Protein AF-A0A961XFW8-F1 (afdb_monomer_lite)

Structure (mmCIF, N/CA/C/O backbone):
data_AF-A0A961XFW8-F1
#
_entry.id   AF-A0A961XFW8-F1
#
loop_
_atom_site.group_PDB
_atom_site.id
_atom_site.type_symbol
_atom_site.label_atom_id
_atom_site.label_alt_id
_atom_site.label_comp_id
_atom_site.label_asym_id
_atom_site.label_entity_id
_atom_site.label_seq_id
_atom_site.pdbx_PDB_ins_code
_atom_site.Cartn_x
_atom_site.Cartn_y
_atom_site.Cartn_z
_atom_site.occupancy
_atom_site.B_iso_or_equiv
_atom_site.auth_seq_id
_atom_site.auth_comp_id
_atom_site.auth_asym_id
_atom_site.auth_atom_id
_atom_site.pdbx_PDB_model_num
ATOM 1 N N . MET A 1 1 ? 24.424 9.211 -23.750 1.00 78.44 1 MET A N 1
ATOM 2 C CA . MET A 1 1 ? 23.932 8.173 -22.825 1.00 78.44 1 MET A CA 1
ATOM 3 C C . MET A 1 1 ? 22.447 8.397 -22.682 1.00 78.44 1 MET A C 1
ATOM 5 O O . MET A 1 1 ? 22.062 9.542 -22.476 1.00 78.44 1 MET A O 1
ATOM 9 N N . ASP A 1 2 ? 21.644 7.360 -22.883 1.00 94.44 2 ASP A N 1
ATOM 10 C CA . ASP A 1 2 ? 20.195 7.448 -22.722 1.00 94.44 2 ASP A CA 1
ATOM 11 C C . ASP A 1 2 ? 19.840 7.076 -21.280 1.00 94.44 2 ASP A C 1
ATOM 13 O O . ASP A 1 2 ? 19.872 5.908 -20.892 1.00 94.44 2 ASP A O 1
ATOM 17 N N . PHE A 1 3 ? 19.611 8.094 -20.455 1.00 97.12 3 PHE A N 1
ATOM 18 C CA . PHE A 1 3 ? 19.275 7.902 -19.048 1.00 97.12 3 PHE A CA 1
ATOM 19 C C . PHE A 1 3 ? 17.819 7.472 -18.859 1.00 97.12 3 PHE A C 1
ATOM 21 O O . PHE A 1 3 ? 17.525 6.759 -17.904 1.00 97.12 3 PHE A O 1
ATOM 28 N N . GLU A 1 4 ? 16.918 7.863 -19.762 1.00 97.81 4 GLU A N 1
ATOM 29 C CA . GLU A 1 4 ? 15.506 7.487 -19.681 1.00 97.81 4 GLU A CA 1
ATOM 30 C C . GLU A 1 4 ? 15.344 5.982 -19.892 1.00 97.81 4 GLU A C 1
ATOM 32 O O . GLU A 1 4 ? 14.698 5.315 -19.080 1.00 97.81 4 GLU A O 1
ATOM 37 N N . ALA A 1 5 ? 16.011 5.431 -20.912 1.00 97.88 5 ALA A N 1
ATOM 38 C CA . ALA A 1 5 ? 16.039 3.991 -21.153 1.00 97.88 5 ALA A CA 1
ATOM 39 C C . ALA A 1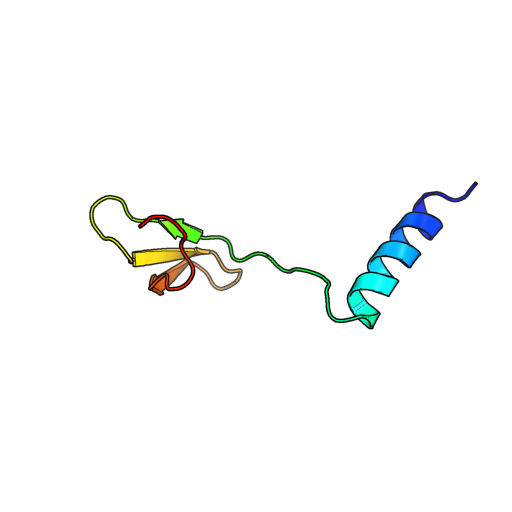 5 ? 16.610 3.221 -19.950 1.00 97.88 5 ALA A C 1
ATOM 41 O O . ALA A 1 5 ? 16.011 2.249 -19.497 1.00 97.88 5 ALA A O 1
ATOM 42 N N . PHE A 1 6 ? 17.713 3.706 -19.368 1.00 98.00 6 PHE A N 1
ATOM 43 C CA . PHE A 1 6 ? 18.329 3.084 -18.193 1.00 98.00 6 PHE A CA 1
ATOM 44 C C . PHE A 1 6 ? 17.369 2.992 -16.994 1.00 98.00 6 PHE A C 1
ATOM 46 O O . PHE A 1 6 ? 17.266 1.943 -16.357 1.00 98.00 6 PHE A O 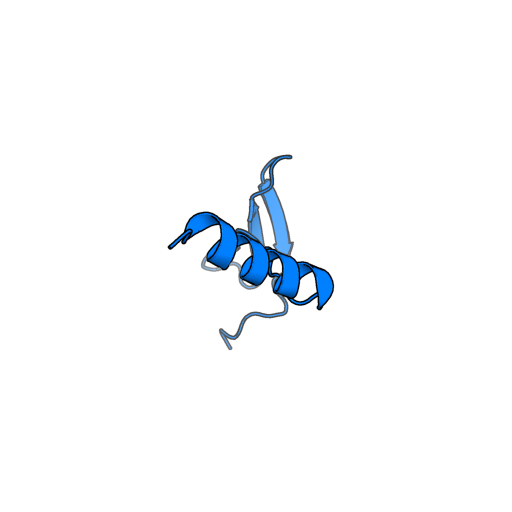1
ATOM 53 N N . PHE A 1 7 ? 16.649 4.074 -16.678 1.00 98.31 7 PHE A N 1
ATOM 54 C CA . PHE A 1 7 ? 15.699 4.063 -15.563 1.00 98.31 7 PHE A CA 1
ATOM 55 C C . PHE A 1 7 ? 14.461 3.218 -15.859 1.00 98.31 7 PHE A C 1
ATOM 57 O O . PHE A 1 7 ? 13.962 2.544 -14.956 1.00 98.31 7 PHE A O 1
ATOM 64 N N . LYS A 1 8 ? 13.986 3.213 -17.108 1.00 98.12 8 LYS A N 1
ATOM 65 C CA . LYS A 1 8 ? 12.875 2.357 -17.527 1.00 98.12 8 LYS A CA 1
ATOM 66 C C . LYS A 1 8 ? 13.216 0.879 -17.346 1.00 98.12 8 LYS A C 1
ATOM 68 O O . LYS A 1 8 ? 12.433 0.167 -16.727 1.00 98.12 8 LYS A O 1
ATOM 73 N N . ASP A 1 9 ? 14.390 0.443 -17.793 1.00 98.25 9 ASP A N 1
ATOM 74 C CA . ASP A 1 9 ? 14.820 -0.954 -17.662 1.00 98.25 9 ASP A CA 1
ATOM 75 C C . ASP A 1 9 ? 14.939 -1.380 -16.189 1.00 98.25 9 ASP A C 1
ATOM 77 O O . ASP A 1 9 ? 14.543 -2.485 -15.815 1.00 98.25 9 ASP A O 1
ATOM 81 N N . ALA A 1 10 ? 15.422 -0.482 -15.322 1.00 98.12 10 ALA A N 1
ATOM 82 C CA . ALA A 1 10 ? 15.489 -0.733 -13.884 1.00 98.12 10 ALA A CA 1
ATOM 83 C C . ALA A 1 10 ? 14.094 -0.891 -13.249 1.00 98.12 10 ALA A C 1
ATOM 85 O O . ALA A 1 10 ? 13.899 -1.758 -12.394 1.00 98.12 10 ALA A O 1
ATOM 86 N N . ILE A 1 11 ? 13.119 -0.076 -13.667 1.00 98.25 11 ILE A N 1
ATOM 87 C CA . ILE A 1 11 ? 11.725 -0.203 -13.224 1.00 98.25 11 ILE A CA 1
ATOM 88 C C . ILE A 1 11 ? 11.123 -1.505 -13.760 1.00 98.25 11 ILE A C 1
ATOM 90 O O . ILE A 1 11 ? 10.572 -2.275 -12.975 1.00 98.25 11 ILE A O 1
ATOM 94 N N . ASP A 1 12 ? 11.283 -1.800 -15.050 1.00 98.44 12 ASP A N 1
ATOM 95 C CA . ASP A 1 12 ? 10.770 -3.021 -15.678 1.00 98.44 12 ASP A CA 1
ATOM 96 C C . ASP A 1 12 ? 11.306 -4.279 -14.966 1.00 98.44 12 ASP A C 1
ATOM 98 O O . ASP A 1 12 ? 10.548 -5.221 -14.724 1.00 98.44 12 ASP A O 1
ATOM 102 N N . GLY A 1 13 ? 12.569 -4.267 -14.521 1.00 98.62 13 GLY A N 1
ATOM 103 C CA . GLY A 1 13 ? 13.144 -5.318 -13.677 1.00 98.62 13 GLY A CA 1
ATOM 104 C C . GLY A 1 13 ? 12.390 -5.527 -12.356 1.00 98.62 13 GLY A C 1
ATOM 105 O O . GLY A 1 13 ? 12.051 -6.657 -12.010 1.00 98.62 13 GLY A O 1
ATOM 106 N N . LEU A 1 14 ? 12.028 -4.453 -11.641 1.00 98.56 14 LEU A N 1
ATOM 107 C CA . LEU A 1 14 ? 11.237 -4.553 -10.402 1.00 98.56 14 LEU A CA 1
ATOM 108 C C . LEU A 1 14 ? 9.846 -5.153 -10.640 1.00 98.56 14 LEU A C 1
ATOM 110 O O . LEU A 1 14 ? 9.338 -5.886 -9.784 1.00 98.56 14 LEU A O 1
ATOM 114 N N . HIS A 1 15 ? 9.225 -4.829 -11.777 1.00 98.31 15 HIS A N 1
ATOM 115 C CA . HIS A 1 15 ? 7.938 -5.397 -12.173 1.00 98.31 15 HIS A CA 1
ATOM 116 C C . HIS A 1 15 ? 8.067 -6.894 -12.493 1.00 98.31 15 HIS A C 1
ATOM 118 O O . HIS A 1 15 ? 7.257 -7.683 -12.010 1.00 98.31 15 HIS A O 1
ATOM 124 N N . GLN A 1 16 ? 9.099 -7.296 -13.244 1.00 98.44 16 GLN A N 1
ATOM 125 C CA . GLN A 1 16 ? 9.368 -8.701 -13.585 1.00 98.44 16 GLN A CA 1
ATOM 126 C C . GLN A 1 16 ? 9.674 -9.556 -12.349 1.00 98.44 16 GLN A C 1
ATOM 128 O O . GLN A 1 16 ? 9.210 -10.688 -12.245 1.00 98.44 16 GLN A O 1
ATOM 133 N N . GLU A 1 17 ? 10.407 -9.001 -11.385 1.00 98.50 17 GLU A N 1
ATOM 134 C CA . GLU A 1 17 ? 10.717 -9.649 -10.106 1.00 98.50 17 GLU A CA 1
ATOM 135 C C . GLU A 1 17 ? 9.517 -9.697 -9.139 1.00 98.50 17 GLU A C 1
ATOM 137 O O . GLU A 1 17 ? 9.612 -10.300 -8.071 1.00 98.50 17 GLU A O 1
ATOM 142 N N . GLY A 1 18 ? 8.398 -9.038 -9.463 1.00 98.00 18 GLY A N 1
ATOM 143 C CA . GLY A 1 18 ? 7.212 -8.988 -8.603 1.00 98.00 18 GLY A CA 1
ATOM 144 C C . GLY A 1 18 ? 7.413 -8.203 -7.302 1.00 98.00 18 GLY A C 1
ATOM 145 O O . GLY A 1 18 ? 6.657 -8.382 -6.348 1.00 98.00 18 GLY A O 1
ATOM 146 N N . ARG A 1 19 ? 8.433 -7.338 -7.240 1.00 98.19 19 ARG A N 1
ATOM 147 C CA . ARG A 1 19 ? 8.794 -6.569 -6.035 1.00 98.19 19 ARG A CA 1
ATOM 148 C C . ARG A 1 19 ? 8.651 -5.058 -6.191 1.00 98.19 19 ARG A C 1
ATOM 150 O O . ARG A 1 19 ? 9.049 -4.301 -5.300 1.00 98.19 19 ARG A O 1
ATOM 157 N N . TYR A 1 20 ? 8.077 -4.619 -7.306 1.00 98.44 20 TYR A N 1
ATOM 158 C CA . TYR A 1 20 ? 7.585 -3.258 -7.456 1.00 98.44 20 TYR A CA 1
ATOM 159 C C . TYR A 1 20 ? 6.508 -2.956 -6.401 1.00 98.44 20 TYR A C 1
ATOM 161 O O . TYR A 1 20 ? 5.677 -3.807 -6.083 1.00 98.44 20 TYR A O 1
ATOM 169 N N . ARG A 1 21 ? 6.532 -1.750 -5.826 1.00 98.19 21 ARG A N 1
ATOM 170 C CA . ARG A 1 21 ? 5.673 -1.378 -4.693 1.00 98.19 21 ARG A CA 1
ATOM 171 C C . ARG A 1 21 ? 4.604 -0.386 -5.123 1.00 98.19 21 ARG A C 1
ATOM 173 O O . ARG A 1 21 ? 4.918 0.649 -5.695 1.00 98.19 21 ARG A O 1
ATOM 180 N N . VAL A 1 22 ? 3.363 -0.675 -4.741 1.00 97.31 22 VAL A N 1
ATOM 181 C CA . VAL A 1 22 ? 2.246 0.272 -4.785 1.00 97.31 22 VAL A CA 1
ATOM 182 C C . VAL A 1 22 ? 1.877 0.608 -3.346 1.00 97.31 22 VAL A C 1
ATOM 184 O O . VAL A 1 22 ? 1.571 -0.286 -2.557 1.00 97.31 22 VAL A O 1
ATOM 187 N N . PHE A 1 23 ? 1.957 1.885 -2.983 1.00 97.31 23 PHE A N 1
ATOM 188 C CA . PHE A 1 23 ? 1.689 2.322 -1.617 1.00 97.31 23 PHE A CA 1
ATOM 189 C C . PHE A 1 23 ? 0.192 2.532 -1.381 1.00 97.31 23 PHE A C 1
ATOM 191 O O . PHE A 1 23 ? -0.527 3.012 -2.254 1.00 97.31 23 PHE A O 1
ATOM 198 N N . ALA A 1 24 ? -0.271 2.171 -0.184 1.00 97.38 24 ALA A N 1
ATOM 199 C CA . ALA A 1 24 ? -1.611 2.506 0.274 1.00 97.38 24 ALA A CA 1
ATOM 200 C C . ALA A 1 24 ? -1.590 3.896 0.919 1.00 97.38 24 ALA A C 1
ATOM 202 O O . ALA A 1 24 ? -0.841 4.116 1.870 1.00 97.38 24 ALA A O 1
ATOM 203 N N . ASP A 1 25 ? -2.421 4.803 0.416 1.00 98.12 25 ASP A N 1
ATOM 204 C CA . ASP A 1 25 ? -2.623 6.124 1.009 1.00 98.12 25 ASP A CA 1
ATOM 205 C C . ASP A 1 25 ? -3.591 6.017 2.199 1.00 98.12 25 ASP A C 1
ATOM 207 O O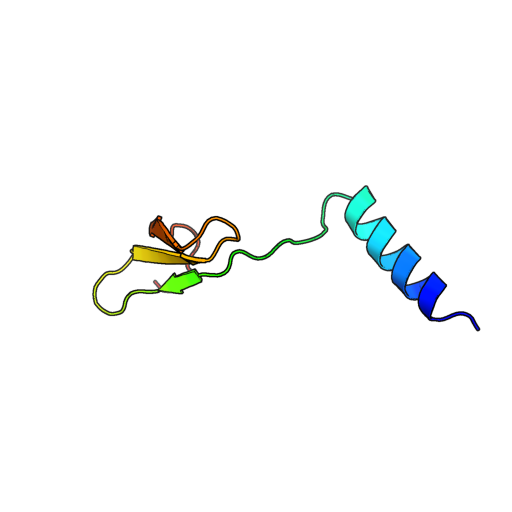 . ASP A 1 25 ? -4.726 5.553 2.040 1.00 98.12 25 ASP A O 1
ATOM 211 N N . LEU A 1 26 ? -3.113 6.355 3.401 1.00 98.00 26 LEU A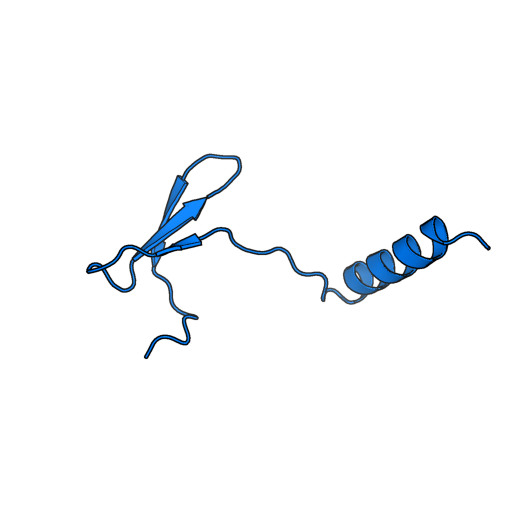 N 1
ATOM 212 C CA . LEU A 1 26 ? -3.792 6.109 4.675 1.00 98.00 26 LEU A CA 1
ATOM 213 C C . LEU A 1 26 ? -3.718 7.328 5.605 1.00 98.00 26 LEU A C 1
ATOM 215 O O . LEU A 1 26 ? -2.634 7.769 5.984 1.00 98.00 26 LEU A O 1
ATOM 219 N N . GLU A 1 27 ? -4.874 7.771 6.092 1.00 98.12 27 GLU A N 1
ATOM 220 C CA . GLU A 1 27 ? -5.022 8.768 7.154 1.00 98.12 27 GLU A CA 1
ATOM 221 C C . GLU A 1 27 ? -5.443 8.076 8.462 1.00 98.12 27 GLU A C 1
ATOM 223 O O . GLU A 1 27 ? -6.555 7.556 8.580 1.00 98.12 27 GLU A O 1
ATOM 228 N N . ARG A 1 28 ? -4.565 8.040 9.473 1.00 97.69 28 ARG A N 1
ATOM 229 C CA . ARG A 1 28 ? -4.890 7.462 10.793 1.00 97.69 28 ARG A CA 1
ATOM 230 C C . ARG A 1 28 ? -5.798 8.400 11.590 1.00 97.69 28 ARG A C 1
ATOM 232 O O . ARG A 1 28 ? -5.544 9.599 11.651 1.00 97.69 28 ARG A O 1
ATOM 239 N N . ARG A 1 29 ? -6.793 7.848 12.292 1.00 96.25 29 ARG A N 1
ATOM 240 C CA . ARG A 1 29 ? -7.695 8.632 13.152 1.00 96.25 29 ARG A CA 1
ATOM 241 C C . ARG A 1 29 ? -7.177 8.698 14.590 1.00 96.25 29 ARG A C 1
ATOM 243 O O . ARG A 1 29 ? -7.244 7.715 15.331 1.00 96.25 29 ARG A O 1
ATOM 250 N N . ALA A 1 30 ? -6.681 9.867 15.000 1.00 96.31 30 ALA A N 1
ATOM 251 C CA . ALA A 1 30 ? -6.244 10.109 16.376 1.00 96.31 30 ALA A CA 1
ATOM 252 C C . ALA A 1 30 ? -7.382 9.835 17.380 1.00 96.31 30 ALA A C 1
ATOM 254 O O . ALA A 1 30 ? -8.528 10.222 17.157 1.00 96.31 30 ALA A O 1
ATOM 255 N N . GLY A 1 31 ? -7.072 9.128 18.472 1.00 96.75 31 GLY A N 1
ATOM 256 C CA . GLY A 1 31 ? -8.063 8.705 19.471 1.00 96.75 31 GLY A CA 1
ATOM 257 C C . GLY A 1 31 ? -8.966 7.540 19.042 1.00 96.75 31 GLY A C 1
ATOM 258 O O . GLY A 1 31 ? -9.795 7.105 19.834 1.00 96.75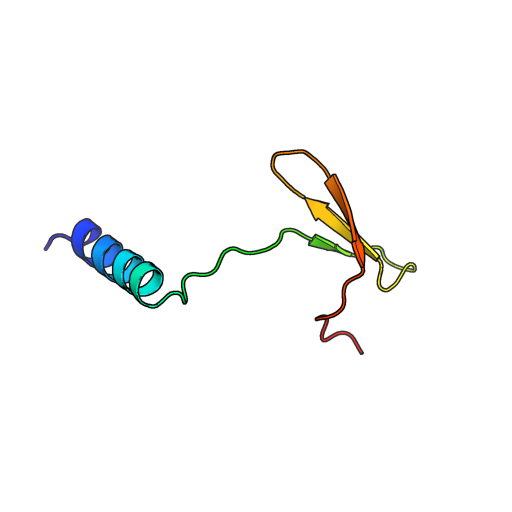 31 GLY A O 1
ATOM 259 N N . GLN A 1 32 ? -8.808 7.010 17.823 1.00 96.69 32 GLN A N 1
ATOM 260 C CA . GLN A 1 32 ? -9.597 5.886 17.300 1.00 96.69 32 GLN A CA 1
ATOM 261 C C . GLN A 1 32 ? -8.709 4.755 16.768 1.00 96.69 32 GLN A C 1
ATOM 263 O O . GLN A 1 32 ? -9.048 4.105 15.779 1.00 96.69 32 GLN A O 1
ATOM 268 N N . PHE A 1 33 ? -7.556 4.508 17.392 1.00 94.75 33 PHE A N 1
ATOM 269 C CA . PHE A 1 33 ? -6.708 3.378 17.012 1.00 94.75 33 PHE A CA 1
ATOM 270 C C . PHE A 1 33 ? -7.502 2.053 17.086 1.00 94.75 33 PHE A C 1
ATOM 272 O O . PHE A 1 33 ? -8.220 1.854 18.068 1.00 94.75 33 PHE A O 1
ATOM 279 N N . PRO A 1 34 ? -7.406 1.146 16.086 1.00 96.31 34 PRO A N 1
ATOM 280 C CA . PRO A 1 34 ? -6.527 1.160 14.904 1.00 96.31 34 PRO A CA 1
ATOM 281 C C . PRO A 1 34 ? -7.208 1.600 13.585 1.00 96.31 34 PRO A C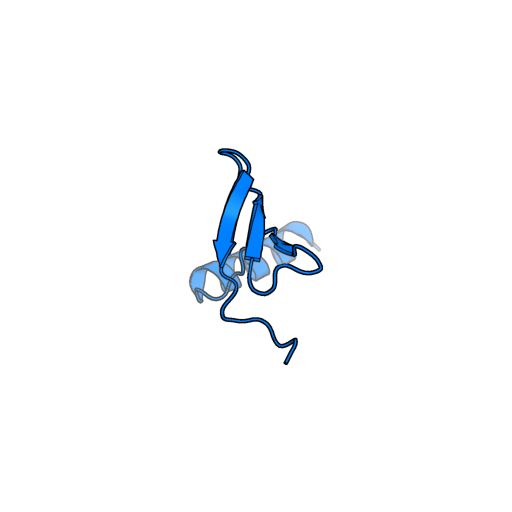 1
ATOM 283 O O . PRO A 1 34 ? -6.887 1.091 12.509 1.00 96.31 34 PRO A O 1
ATOM 286 N N . ARG A 1 35 ? -8.184 2.514 13.627 1.00 98.12 35 ARG A N 1
ATOM 287 C CA . ARG A 1 35 ? -8.949 2.955 12.445 1.00 98.12 35 ARG A CA 1
ATOM 288 C C . ARG A 1 35 ? -8.188 3.974 11.594 1.00 98.12 35 ARG A C 1
ATOM 290 O O . ARG A 1 35 ? -7.545 4.890 12.110 1.00 98.12 35 ARG A O 1
ATOM 297 N N . ALA A 1 36 ? -8.324 3.839 10.278 1.00 98.38 36 ALA A N 1
ATOM 298 C CA . ALA A 1 36 ? -7.799 4.778 9.292 1.00 98.38 36 ALA A CA 1
ATOM 299 C C . ALA A 1 36 ? -8.768 4.951 8.113 1.00 98.38 36 ALA A C 1
ATOM 301 O O . ALA A 1 36 ? -9.603 4.080 7.859 1.00 98.38 36 ALA A O 1
ATOM 302 N N . ILE A 1 37 ? -8.638 6.060 7.388 1.00 98.38 37 ILE A N 1
ATOM 303 C CA . ILE A 1 37 ? -9.252 6.264 6.074 1.00 98.38 37 ILE A CA 1
ATOM 304 C C . ILE A 1 37 ? -8.219 5.881 5.020 1.00 98.38 37 ILE A C 1
ATOM 306 O O . ILE A 1 37 ? -7.096 6.370 5.050 1.00 98.38 37 ILE A O 1
ATOM 310 N N . ARG A 1 38 ? -8.592 5.016 4.081 1.00 98.38 38 ARG A N 1
ATOM 311 C CA . ARG A 1 38 ? -7.818 4.727 2.876 1.00 98.38 38 ARG A CA 1
ATOM 312 C C . ARG A 1 38 ? -8.322 5.589 1.729 1.00 98.38 38 ARG A C 1
ATOM 314 O O . ARG A 1 38 ? -9.496 5.484 1.372 1.00 98.38 38 ARG A O 1
ATOM 321 N N . HIS A 1 39 ? -7.446 6.380 1.122 1.00 98.12 39 HIS A N 1
ATOM 322 C CA . HIS A 1 39 ? -7.775 7.148 -0.076 1.00 98.12 39 HIS A CA 1
ATOM 323 C C . HIS A 1 39 ? -7.559 6.283 -1.322 1.00 98.12 39 HIS A C 1
ATOM 325 O O . HIS A 1 39 ? -6.525 5.636 -1.489 1.00 98.12 39 HIS A O 1
ATOM 331 N N . THR A 1 40 ? -8.578 6.210 -2.178 1.00 97.00 40 THR A N 1
ATOM 332 C CA . THR A 1 40 ? -8.546 5.442 -3.428 1.00 97.00 40 THR A CA 1
ATOM 333 C C . THR A 1 40 ? -9.147 6.266 -4.556 1.00 97.00 40 THR A C 1
ATOM 335 O O . THR A 1 40 ? -9.876 7.222 -4.302 1.00 97.00 40 THR A O 1
ATOM 338 N N . GLU A 1 41 ? -8.913 5.857 -5.802 1.00 96.56 41 GLU A N 1
ATOM 339 C CA . GLU A 1 41 ? -9.547 6.470 -6.979 1.00 96.56 41 GLU A CA 1
ATOM 340 C C . GLU A 1 41 ? -11.083 6.400 -6.930 1.00 96.56 41 GLU A C 1
ATOM 342 O O . GLU A 1 41 ? -11.763 7.281 -7.446 1.00 96.56 41 GLU A O 1
ATOM 347 N N . ASN A 1 42 ? -11.637 5.397 -6.239 1.00 96.88 42 ASN A N 1
ATOM 348 C CA . ASN A 1 42 ? -13.079 5.231 -6.033 1.00 96.88 42 ASN A CA 1
ATOM 349 C C . ASN A 1 42 ? -13.602 5.985 -4.794 1.00 96.88 42 ASN A C 1
ATOM 351 O O . ASN A 1 42 ? -14.753 5.801 -4.400 1.00 96.88 42 ASN A O 1
ATOM 355 N N . GLY A 1 43 ? -12.760 6.803 -4.156 1.00 97.12 43 GLY A N 1
ATOM 356 C CA . GLY A 1 43 ? -13.085 7.566 -2.955 1.00 97.12 43 GLY A CA 1
ATOM 357 C C . GLY A 1 43 ? -12.527 6.975 -1.651 1.00 97.12 43 GLY A C 1
ATOM 358 O O . GLY A 1 43 ? -11.812 5.964 -1.662 1.00 97.12 43 GLY A O 1
ATOM 359 N N . PRO A 1 44 ? -12.809 7.639 -0.514 1.00 98.06 44 PRO A N 1
ATOM 360 C CA . PRO A 1 44 ? -12.316 7.246 0.803 1.00 98.06 44 PRO A CA 1
ATOM 361 C C . PRO A 1 44 ? -13.017 5.990 1.341 1.00 98.06 44 PRO A C 1
ATOM 363 O O . PRO A 1 44 ? -14.226 5.820 1.185 1.00 98.06 44 PRO A O 1
ATOM 366 N N . GLN A 1 45 ? -12.259 5.122 2.013 1.00 98.25 45 GLN A N 1
ATOM 367 C CA . GLN A 1 45 ? -12.746 3.874 2.609 1.00 98.25 45 GLN A CA 1
ATOM 368 C C . GLN A 1 45 ? -12.291 3.738 4.063 1.00 98.25 45 GLN A C 1
ATOM 370 O O . GLN A 1 45 ? -11.115 3.906 4.369 1.00 98.25 45 GLN A O 1
ATOM 375 N N . ASP A 1 46 ? -13.204 3.364 4.955 1.00 98.00 46 ASP A N 1
ATOM 376 C CA . ASP A 1 46 ? -12.886 3.099 6.359 1.00 98.00 46 ASP A CA 1
ATOM 377 C C . ASP A 1 46 ? -12.224 1.721 6.528 1.00 98.00 46 ASP A C 1
ATOM 379 O O . ASP A 1 46 ? -12.823 0.690 6.213 1.00 98.00 46 ASP A O 1
ATOM 383 N N . VAL A 1 47 ? -11.005 1.686 7.077 1.00 98.06 47 VAL A N 1
ATOM 384 C CA . VAL A 1 47 ? -10.201 0.462 7.239 1.00 98.06 47 VAL A CA 1
ATOM 385 C C . VAL A 1 47 ? -9.654 0.299 8.660 1.00 98.06 47 VAL A C 1
ATOM 387 O O . VAL A 1 47 ? -9.617 1.234 9.463 1.00 98.06 47 VAL A O 1
ATOM 390 N N . THR A 1 48 ? -9.223 -0.922 8.978 1.00 98.19 48 THR A N 1
ATOM 391 C CA . THR A 1 48 ? -8.519 -1.265 10.221 1.00 98.19 48 THR A CA 1
ATOM 392 C C . THR A 1 48 ? -7.054 -1.553 9.898 1.00 98.19 48 THR A C 1
ATOM 394 O O . THR A 1 48 ? -6.773 -2.393 9.043 1.00 98.19 48 THR A O 1
ATOM 397 N N . VAL A 1 49 ? -6.122 -0.873 10.569 1.00 97.75 49 VAL A N 1
ATOM 398 C CA . VAL A 1 49 ? -4.677 -1.043 10.360 1.00 97.75 49 VAL A CA 1
ATOM 399 C C . VAL A 1 49 ? -4.147 -2.199 11.212 1.00 97.75 49 VAL A C 1
ATOM 401 O O . VAL A 1 49 ? -4.245 -2.159 12.433 1.00 97.75 49 VAL A O 1
ATOM 404 N N . TRP A 1 50 ? -3.541 -3.203 10.570 1.00 97.56 50 TRP A N 1
ATOM 405 C CA . TRP A 1 50 ? -2.957 -4.385 11.234 1.00 97.56 50 TRP A CA 1
ATOM 406 C C . TRP A 1 50 ? -1.429 -4.485 11.132 1.00 97.56 50 TRP A C 1
ATOM 408 O O . TRP A 1 50 ? -0.825 -5.310 11.805 1.00 97.56 50 TRP A O 1
ATOM 418 N N . CYS A 1 51 ? -0.797 -3.664 10.292 1.00 96.81 51 CYS A N 1
ATOM 419 C CA . CYS A 1 51 ? 0.648 -3.682 10.031 1.00 96.81 51 CYS A CA 1
ATOM 420 C C . CYS A 1 51 ? 1.371 -2.421 10.542 1.00 96.81 51 CYS A C 1
ATOM 422 O O . CYS A 1 51 ? 2.468 -2.108 10.082 1.00 96.81 51 CYS A O 1
ATOM 424 N N . SER A 1 52 ? 0.742 -1.670 11.455 1.00 95.25 52 SER A N 1
ATOM 425 C CA . SER A 1 52 ? 1.370 -0.509 12.098 1.00 95.25 52 SER A CA 1
ATOM 426 C C . SER A 1 52 ? 2.478 -0.962 13.048 1.00 95.25 52 SER A C 1
ATOM 428 O O . SER A 1 52 ? 2.313 -1.953 13.750 1.00 95.25 52 SER A O 1
ATOM 430 N N . ASN A 1 53 ? 3.563 -0.189 13.117 1.00 96.88 53 ASN A N 1
ATOM 431 C CA . ASN A 1 53 ? 4.621 -0.348 14.123 1.00 96.88 53 ASN A CA 1
ATOM 432 C C . ASN A 1 53 ? 4.440 0.583 15.341 1.00 96.88 53 ASN A C 1
ATOM 434 O O . ASN A 1 53 ? 5.336 0.684 16.172 1.00 96.88 53 ASN A O 1
ATOM 438 N N . ASP A 1 54 ? 3.321 1.308 15.412 1.00 94.62 54 ASP A N 1
ATOM 439 C CA . ASP A 1 54 ? 2.923 2.124 16.567 1.00 94.62 54 ASP A CA 1
ATOM 440 C C . ASP A 1 54 ? 2.286 1.213 17.628 1.00 94.62 54 ASP A C 1
ATOM 442 O O . ASP A 1 54 ? 1.095 0.902 17.523 1.00 94.62 54 ASP A O 1
ATOM 446 N N . TYR A 1 55 ? 3.126 0.710 18.542 1.00 88.00 55 TYR A N 1
ATOM 447 C CA . TYR A 1 55 ? 2.792 -0.230 19.623 1.00 88.00 55 TYR A CA 1
ATOM 448 C C . TYR A 1 55 ? 2.562 0.475 20.960 1.00 88.00 55 TYR A C 1
ATOM 450 O O . TYR A 1 55 ? 3.307 1.437 21.255 1.00 88.00 55 TYR A O 1
#

Sequence (55 aa):
MDFEAFFKDAIDGLHQEGRYRVFADLERRAGQFPRAIRHTENGPQDVTVWCSNDY

Radius of gyration: 17.09 Å; chains: 1; bounding box: 37×20×42 Å

pLDDT: mean 97.01, std 3.0, range [78.44, 98.62]

Foldseek 3Di:
DDVVVVVVVVQVVCVVVVNDDDDWDWAQDPPDPPWIWTQDPVGIDIDGDDPDPPD

Secondary structure (DSSP, 8-state):
--HHHHHHHHHHHHHHTT----PPEEEE-TTSTTEEEEE-TT--EEEE-SS----